Protein AF-A0A349YH75-F1 (afdb_monomer_lite)

Foldseek 3Di:
DDDPPDDDPVRVVVVVCVVVVDDDDDDDPCPVVVVVVVVVVVCVVCPPPPPVVVVVVVVVVVVVVVVVVVCCVVPPDPVPVPDDDDDDPVVVVVVVVVVVVVVVVVVVVVVVVVVVCCVVVVVPPPPPPPPPD

Secondary structure (DSSP, 8-state):
-----PPPHHHHHHHHHHHHHSPPPPPPHHHHHHHHHHHHHHHHHHHHHHHHHHHHHHHHHHHHHHHHHHHHHHHS-GGG-------SHHHHHHHHHHHHHHHHHHHHHHHHHHHHHHHHHTTSSSSSSSS--

Radius of gyration: 30.72 Å; chains: 1; bounding box: 64×52×75 Å

Structure (mmCIF, N/CA/C/O backbone):
data_AF-A0A349YH75-F1
#
_entry.id   AF-A0A349YH75-F1
#
loop_
_atom_site.group_PDB
_atom_site.id
_atom_site.type_symbol
_atom_site.label_atom_id
_atom_site.label_alt_id
_atom_site.label_comp_id
_atom_site.label_asym_id
_atom_site.label_entity_id
_atom_site.label_seq_id
_atom_site.pdbx_PDB_ins_code
_atom_site.Cartn_x
_atom_site.Cartn_y
_atom_site.Cartn_z
_atom_site.occupancy
_atom_site.B_iso_or_equiv
_atom_site.auth_seq_id
_atom_site.auth_comp_id
_atom_site.auth_asym_id
_atom_site.auth_atom_id
_atom_site.pdbx_PDB_model_num
ATOM 1 N N . MET A 1 1 ? -6.054 37.216 20.479 1.00 39.34 1 MET A N 1
ATOM 2 C CA . MET A 1 1 ? -5.243 36.085 20.968 1.00 39.34 1 MET A CA 1
ATOM 3 C C . MET A 1 1 ? -5.954 35.478 22.159 1.00 39.34 1 MET A C 1
ATOM 5 O O . MET A 1 1 ? -6.008 36.129 23.188 1.00 39.34 1 MET A O 1
ATOM 9 N N . ASN A 1 2 ? -6.562 34.305 22.006 1.00 42.88 2 ASN A N 1
ATOM 10 C CA . ASN A 1 2 ? -7.078 33.551 23.146 1.00 42.88 2 ASN A CA 1
ATOM 11 C C . ASN A 1 2 ? -6.220 32.303 23.257 1.00 42.88 2 ASN A C 1
ATOM 13 O O . ASN A 1 2 ? -6.243 31.453 22.369 1.00 42.88 2 ASN A O 1
ATOM 17 N N . GLU A 1 3 ? -5.405 32.278 24.303 1.00 54.38 3 GLU A N 1
ATOM 18 C CA . GLU A 1 3 ? -4.596 31.134 24.682 1.00 54.38 3 GLU A CA 1
ATOM 19 C C . GLU A 1 3 ? -5.531 29.944 24.905 1.00 54.38 3 GLU A C 1
ATOM 21 O O . GLU A 1 3 ? -6.514 30.040 25.638 1.00 54.38 3 GLU A O 1
ATOM 26 N N . LYS A 1 4 ? -5.257 28.814 24.247 1.00 62.47 4 LYS A N 1
ATOM 27 C CA . LYS A 1 4 ? -5.838 27.537 24.660 1.00 62.47 4 LYS A CA 1
ATOM 28 C C . LYS A 1 4 ? -5.210 27.175 25.996 1.00 62.47 4 LYS A C 1
ATOM 30 O O . LYS A 1 4 ? -4.169 26.523 26.034 1.00 62.47 4 LYS A O 1
ATOM 35 N N . GLU A 1 5 ? -5.822 27.672 27.059 1.00 75.75 5 GLU A N 1
ATOM 36 C CA . GLU A 1 5 ? -5.547 27.277 28.430 1.00 75.75 5 GLU A CA 1
ATOM 37 C C . GLU A 1 5 ? -5.756 25.760 28.506 1.00 75.75 5 GLU A C 1
ATOM 39 O O . GLU A 1 5 ? -6.860 25.245 28.313 1.00 75.75 5 GLU A O 1
ATOM 44 N N . TYR A 1 6 ? -4.650 25.026 28.616 1.00 79.38 6 TYR A N 1
ATOM 45 C CA . TYR A 1 6 ? -4.701 23.593 28.864 1.00 79.38 6 TYR A CA 1
ATOM 46 C C . TYR A 1 6 ? -5.360 23.379 30.226 1.00 79.38 6 TYR A C 1
ATOM 48 O O . TYR A 1 6 ? -5.109 24.156 31.146 1.00 79.38 6 TYR A O 1
ATOM 56 N N . LEU A 1 7 ? -6.179 22.327 30.341 1.00 87.56 7 LEU A N 1
ATOM 57 C CA . LEU A 1 7 ? -6.791 21.940 31.611 1.00 87.56 7 LEU A CA 1
ATOM 58 C C . LEU A 1 7 ? -5.705 21.838 32.680 1.00 87.56 7 LEU A C 1
ATOM 60 O O . LEU A 1 7 ? -4.668 21.205 32.453 1.00 87.56 7 LEU A O 1
ATOM 64 N N . ASN A 1 8 ? -5.957 22.441 33.834 1.00 88.75 8 ASN A N 1
ATOM 65 C CA . ASN A 1 8 ? -5.122 22.212 35.002 1.00 88.75 8 ASN A CA 1
ATOM 66 C C . ASN A 1 8 ? -5.209 20.728 35.411 1.00 88.75 8 ASN A C 1
ATOM 68 O O . ASN A 1 8 ? -6.189 20.047 35.102 1.00 88.75 8 ASN A O 1
ATOM 72 N N . ASP A 1 9 ? -4.212 20.230 36.142 1.00 90.75 9 ASP A N 1
ATOM 73 C CA . ASP A 1 9 ? -4.132 18.834 36.584 1.00 90.75 9 ASP A CA 1
ATOM 74 C C . ASP A 1 9 ? -5.418 18.379 37.297 1.00 90.75 9 ASP A C 1
ATOM 76 O O . ASP A 1 9 ? -5.885 17.263 37.080 1.00 90.75 9 ASP A O 1
ATOM 80 N N . GLU A 1 10 ? -6.039 19.257 38.089 1.00 89.62 10 GLU A N 1
ATOM 81 C CA . GLU A 1 10 ? -7.301 18.959 38.777 1.00 89.62 10 GLU A CA 1
ATOM 82 C C . GLU A 1 10 ? -8.471 18.779 37.797 1.00 89.62 10 GLU A C 1
ATOM 84 O O . GLU A 1 10 ? -9.227 17.813 37.891 1.00 89.62 10 GLU A O 1
ATOM 89 N N . GLU A 1 11 ? -8.591 19.667 36.809 1.00 90.75 11 GLU A N 1
ATOM 90 C CA . GLU A 1 11 ? -9.660 19.622 35.806 1.00 90.75 11 GLU A CA 1
ATOM 91 C C . GLU A 1 11 ? -9.484 18.432 34.855 1.00 90.75 11 GLU A C 1
ATOM 93 O O . GLU A 1 11 ? -10.456 17.790 34.453 1.00 90.75 11 GLU A O 1
ATOM 98 N N . LEU A 1 12 ? -8.235 18.090 34.529 1.00 92.62 12 LEU A N 1
ATOM 99 C CA . LEU A 1 12 ? -7.906 16.903 33.750 1.00 92.62 12 LEU A CA 1
ATOM 100 C C . LEU A 1 12 ? -8.284 15.626 34.508 1.00 92.62 12 LEU A C 1
ATOM 102 O O . LEU A 1 12 ? -8.891 14.722 33.933 1.00 92.62 12 LEU A O 1
ATOM 106 N N . MET A 1 13 ? -7.957 15.555 35.799 1.00 92.12 13 MET A N 1
ATOM 107 C CA . MET A 1 13 ? -8.305 14.414 36.645 1.00 92.12 13 MET A CA 1
ATOM 108 C C . MET A 1 13 ? -9.814 14.295 36.853 1.00 92.12 13 MET A C 1
ATOM 110 O O . MET A 1 13 ? -10.323 13.180 36.954 1.00 92.12 13 MET A O 1
ATOM 114 N N . GLN A 1 14 ? -10.535 15.415 36.894 1.00 92.94 14 GLN A N 1
ATOM 115 C CA . GLN A 1 14 ? -11.992 15.418 36.936 1.00 92.94 14 GLN A CA 1
ATOM 116 C C . GLN A 1 14 ? -12.585 14.871 35.631 1.00 92.94 14 GLN A C 1
ATOM 118 O O . GLN A 1 14 ? -13.406 13.963 35.678 1.00 92.94 14 GLN A O 1
ATOM 123 N N . LEU A 1 15 ? -12.088 15.317 34.473 1.00 91.19 15 LEU A N 1
ATOM 124 C CA . LEU A 1 15 ? -12.536 14.824 33.168 1.00 91.19 15 LEU A CA 1
ATOM 125 C C . LEU A 1 15 ? -12.267 13.325 32.975 1.00 91.19 15 LEU A C 1
ATOM 127 O O . LEU A 1 15 ? -13.120 12.614 32.449 1.00 91.19 15 LEU A O 1
ATOM 131 N N . ILE A 1 16 ? -11.092 12.835 33.381 1.00 90.44 16 ILE A N 1
ATOM 132 C CA . ILE A 1 16 ? -10.769 11.401 33.315 1.00 90.44 16 ILE A CA 1
ATOM 133 C C . ILE A 1 16 ? -11.761 10.613 34.168 1.00 90.44 16 ILE A C 1
ATOM 135 O O . ILE A 1 16 ? -12.331 9.637 33.691 1.00 90.44 16 ILE A O 1
ATOM 139 N N . ARG A 1 17 ? -12.009 11.070 35.399 1.00 90.69 17 ARG A N 1
ATOM 140 C CA . ARG A 1 17 ? -12.927 10.413 36.333 1.00 90.69 17 ARG A CA 1
ATOM 141 C C . ARG A 1 17 ? -14.353 10.396 35.802 1.00 90.69 17 ARG A C 1
ATOM 143 O O . ARG A 1 17 ? -14.981 9.349 35.839 1.00 90.69 17 ARG A O 1
ATOM 150 N N . ASP A 1 18 ? -14.815 11.504 35.227 1.00 90.81 18 ASP A N 1
ATOM 151 C CA . ASP A 1 18 ? -16.120 11.579 34.577 1.00 90.81 18 ASP A CA 1
ATOM 152 C C . ASP A 1 18 ? -16.189 10.583 33.409 1.00 90.81 18 ASP A C 1
ATOM 154 O O . ASP A 1 18 ? -17.117 9.788 33.324 1.00 90.81 18 ASP A O 1
ATOM 158 N N . VAL A 1 19 ? -15.197 10.552 32.517 1.00 86.06 19 VAL A N 1
ATOM 159 C CA . VAL A 1 19 ? -15.198 9.631 31.365 1.00 86.06 19 VAL A CA 1
ATOM 160 C C . VAL A 1 19 ? -15.102 8.157 31.786 1.00 86.06 19 VAL A C 1
ATOM 162 O O . VAL A 1 19 ? -15.640 7.297 31.092 1.00 86.06 19 VAL A O 1
ATOM 165 N N . GLU A 1 20 ? -14.436 7.856 32.901 1.00 87.44 20 GLU A N 1
ATOM 166 C CA . GLU A 1 20 ? -14.313 6.501 33.453 1.00 87.44 20 GLU A CA 1
ATOM 167 C C . GLU A 1 20 ? -15.550 6.057 34.248 1.00 87.44 20 GLU A C 1
ATOM 169 O O . GLU A 1 20 ? -15.898 4.876 34.228 1.00 87.44 20 GLU A O 1
ATOM 174 N N . GLU A 1 21 ? -16.208 6.983 34.950 1.00 86.69 21 GLU A N 1
ATOM 175 C CA . GLU A 1 21 ? -17.413 6.728 35.747 1.00 86.69 21 GLU A CA 1
ATOM 176 C C . GLU A 1 21 ? -18.654 6.559 34.865 1.00 86.69 21 GLU A C 1
ATOM 178 O O . GLU A 1 21 ? -19.533 5.745 35.163 1.00 86.69 21 GLU A O 1
ATOM 183 N N . HIS A 1 22 ? -18.722 7.284 33.747 1.00 80.06 22 HIS A N 1
ATOM 184 C CA . HIS A 1 22 ? -19.796 7.111 32.781 1.00 80.06 22 HIS A CA 1
ATOM 185 C C . HIS A 1 22 ? -19.571 5.844 31.944 1.00 80.06 22 HIS A C 1
ATOM 187 O O . HIS A 1 22 ? -18.487 5.586 31.422 1.00 80.06 22 HIS A O 1
ATOM 193 N N . GLU A 1 23 ? -20.627 5.042 31.782 1.00 73.62 23 GLU A N 1
ATOM 194 C CA . GLU A 1 23 ? -20.568 3.810 30.997 1.00 73.62 23 GLU A CA 1
ATOM 195 C C . GLU A 1 23 ? -20.141 4.121 29.554 1.00 73.62 23 GLU A C 1
ATOM 197 O O . GLU A 1 23 ? -20.829 4.830 28.813 1.00 73.62 23 GLU A O 1
ATOM 202 N N . MET A 1 24 ? -18.989 3.585 29.138 1.00 77.94 24 MET A N 1
ATOM 203 C CA . MET A 1 24 ? -18.555 3.687 27.750 1.00 77.94 24 MET A CA 1
ATOM 204 C C . MET A 1 24 ? -19.630 3.088 26.842 1.00 77.94 24 MET A C 1
ATOM 206 O O . MET A 1 24 ? -19.971 1.909 26.963 1.00 77.94 24 MET A O 1
ATOM 210 N N . ILE A 1 25 ? -20.127 3.881 25.891 1.00 80.94 25 ILE A N 1
ATOM 211 C CA . ILE A 1 25 ? -21.086 3.404 24.895 1.00 80.94 25 ILE A CA 1
ATOM 212 C C . ILE A 1 25 ? -20.541 2.156 24.197 1.00 80.94 25 ILE A C 1
ATOM 214 O O . ILE A 1 25 ? -19.480 2.164 23.566 1.00 80.94 25 ILE A O 1
ATOM 218 N N . GLN A 1 26 ? -21.273 1.052 24.325 1.00 82.50 26 GLN A N 1
ATOM 219 C CA . GLN A 1 26 ? -20.860 -0.199 23.719 1.00 82.50 26 GLN A CA 1
ATOM 220 C C . GLN A 1 26 ? -20.872 -0.046 22.194 1.00 82.50 26 GLN A C 1
ATOM 222 O O . GLN A 1 26 ? -21.827 0.467 21.605 1.00 82.50 26 GLN A O 1
ATOM 227 N N . ALA A 1 27 ? -19.793 -0.487 21.546 1.00 84.06 27 ALA A N 1
ATOM 228 C CA . ALA A 1 27 ? -19.701 -0.420 20.096 1.00 84.06 27 ALA A CA 1
ATOM 229 C C . ALA A 1 27 ? -20.885 -1.175 19.452 1.00 84.06 27 ALA A C 1
ATOM 231 O O . ALA A 1 27 ? -21.196 -2.293 19.876 1.00 84.06 27 ALA A O 1
ATOM 232 N N . PRO A 1 28 ? -21.529 -0.619 18.408 1.00 88.81 28 PRO A N 1
ATOM 233 C CA . PRO A 1 28 ? -22.637 -1.287 17.738 1.00 88.81 28 PRO A CA 1
ATOM 234 C C . PRO A 1 28 ? -22.254 -2.683 17.227 1.00 88.81 28 PRO A C 1
ATOM 236 O O . PRO A 1 28 ? -21.185 -2.875 16.642 1.00 88.81 28 PRO A O 1
ATOM 239 N N . PHE A 1 29 ? -23.161 -3.653 17.379 1.00 87.19 29 PHE A N 1
ATOM 240 C CA . PHE A 1 29 ? -22.918 -5.075 17.082 1.00 87.19 29 PHE A CA 1
ATOM 241 C C . PHE A 1 29 ? -22.341 -5.346 15.676 1.00 87.19 29 PHE A C 1
ATOM 243 O O . PHE A 1 29 ? -21.500 -6.229 15.493 1.00 87.19 29 PHE A O 1
ATOM 250 N N . TYR A 1 30 ? -22.753 -4.569 14.672 1.00 90.00 30 TYR A N 1
ATOM 251 C CA . TYR A 1 30 ? -22.339 -4.754 13.277 1.00 90.00 30 TYR A CA 1
ATOM 252 C C . TYR A 1 30 ? -20.902 -4.285 12.985 1.00 90.00 30 TYR A C 1
ATOM 254 O O . TYR A 1 30 ? -20.300 -4.719 11.999 1.00 90.00 30 TYR A O 1
ATOM 262 N N . MET A 1 31 ? -20.318 -3.439 13.837 1.00 91.38 31 MET A N 1
ATOM 263 C CA . MET A 1 31 ? -19.069 -2.729 13.547 1.00 91.38 31 MET A CA 1
ATOM 264 C C . MET A 1 31 ? -17.879 -3.685 13.395 1.00 91.38 31 MET A C 1
ATOM 266 O O . MET A 1 31 ? -17.103 -3.586 12.443 1.00 91.38 31 MET A O 1
ATOM 270 N N . LYS A 1 32 ? -17.778 -4.684 14.282 1.00 90.50 32 LYS A N 1
ATOM 271 C CA . LYS A 1 32 ? -16.754 -5.737 14.202 1.00 90.50 32 LYS A CA 1
ATOM 272 C C . LYS A 1 32 ? -16.831 -6.485 12.872 1.00 90.50 32 LYS A C 1
ATOM 274 O O . LYS A 1 32 ? -15.807 -6.749 12.243 1.00 90.50 32 LYS A O 1
ATOM 279 N N . HIS A 1 33 ? -18.043 -6.834 12.447 1.00 91.25 33 HIS A N 1
ATOM 280 C CA . HIS A 1 33 ? -18.256 -7.591 11.221 1.00 91.25 33 HIS A CA 1
ATOM 281 C C . HIS A 1 33 ? -17.881 -6.772 9.981 1.00 91.25 33 HIS A C 1
ATOM 283 O O . HIS A 1 33 ? -17.170 -7.272 9.109 1.00 91.25 33 HIS A O 1
ATOM 289 N N . GLU A 1 34 ? -18.287 -5.501 9.927 1.00 92.38 34 GLU A N 1
ATOM 290 C CA . GLU A 1 34 ? -17.948 -4.610 8.818 1.00 92.38 34 GLU A CA 1
ATOM 291 C C . GLU A 1 34 ? -16.444 -4.384 8.673 1.00 92.38 34 GLU A C 1
ATOM 293 O O . GLU A 1 34 ? -15.918 -4.483 7.563 1.00 92.38 34 GL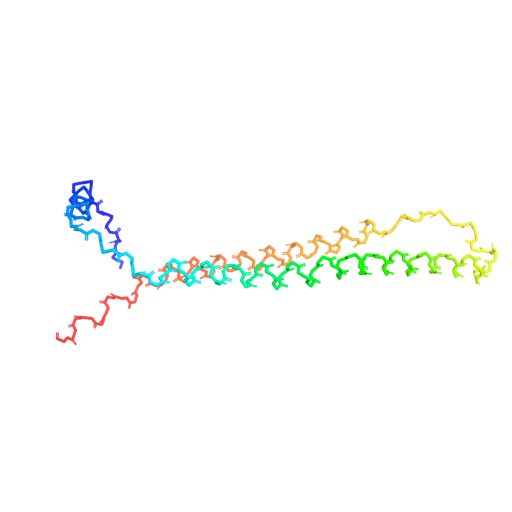U A O 1
ATOM 298 N N . ILE A 1 35 ? -15.740 -4.114 9.775 1.00 92.19 35 ILE A N 1
ATOM 299 C CA . ILE A 1 35 ? -14.289 -3.888 9.752 1.00 92.19 35 ILE A CA 1
ATOM 300 C C . ILE A 1 35 ? -13.581 -5.130 9.203 1.00 92.19 35 ILE A C 1
ATOM 302 O O . ILE A 1 35 ? -12.780 -5.028 8.272 1.00 92.19 35 ILE A O 1
ATOM 306 N N . LEU A 1 36 ? -13.928 -6.319 9.705 1.00 93.06 36 LEU A N 1
ATOM 307 C CA . LEU A 1 36 ? -13.336 -7.573 9.239 1.00 93.06 36 LEU A CA 1
ATOM 308 C C . LEU A 1 36 ? -13.620 -7.837 7.754 1.00 93.06 36 LEU A C 1
ATOM 310 O O . LEU A 1 36 ? -12.731 -8.294 7.030 1.00 93.06 36 LEU A O 1
ATOM 314 N N . GLN A 1 37 ? -14.827 -7.527 7.272 1.00 91.69 37 GLN A N 1
ATOM 315 C CA . GLN A 1 37 ? -15.152 -7.653 5.852 1.00 91.69 37 GLN A CA 1
ATOM 316 C C . GLN A 1 37 ? -14.349 -6.682 4.978 1.00 91.69 37 GLN A C 1
ATOM 318 O O . GLN A 1 37 ? -13.841 -7.091 3.930 1.00 91.69 37 GLN A O 1
ATOM 323 N N . ARG A 1 38 ? -14.226 -5.413 5.388 1.00 89.00 38 ARG A N 1
ATOM 324 C CA . ARG A 1 38 ? -13.471 -4.389 4.647 1.00 89.00 38 ARG A CA 1
ATOM 325 C C . ARG A 1 38 ? -11.993 -4.769 4.550 1.00 89.00 38 ARG A C 1
ATOM 327 O O . ARG A 1 38 ? -11.458 -4.827 3.444 1.00 89.00 38 ARG A O 1
ATOM 334 N N . VAL A 1 39 ? -11.383 -5.152 5.674 1.00 87.56 39 VAL A N 1
ATOM 335 C CA . VAL A 1 39 ? -9.980 -5.594 5.735 1.00 87.56 39 VAL A CA 1
ATOM 336 C C . VAL A 1 39 ? -9.752 -6.832 4.865 1.00 87.56 39 VAL A C 1
ATOM 338 O O . VAL A 1 39 ? -8.772 -6.902 4.123 1.00 87.56 39 VAL A O 1
ATOM 341 N N . ARG A 1 40 ? -10.662 -7.814 4.894 1.00 84.38 40 ARG A N 1
ATOM 342 C CA . ARG A 1 40 ? -10.548 -9.010 4.045 1.00 84.38 40 ARG A CA 1
ATOM 343 C C . ARG A 1 40 ? -10.611 -8.660 2.555 1.00 84.38 40 ARG A C 1
ATOM 345 O O . ARG A 1 40 ? -9.785 -9.156 1.792 1.00 84.38 40 ARG A O 1
ATOM 352 N N . LYS A 1 41 ? -11.553 -7.807 2.137 1.00 79.38 41 LYS A N 1
ATOM 353 C CA . LYS A 1 41 ? -11.685 -7.375 0.733 1.00 79.38 41 LYS A CA 1
ATOM 354 C C . LYS A 1 41 ? -10.436 -6.632 0.249 1.00 79.38 41 LYS A C 1
ATOM 356 O O . LYS A 1 41 ? -9.931 -6.933 -0.829 1.00 79.38 41 LYS A O 1
ATOM 361 N N . GLU A 1 42 ? -9.905 -5.719 1.055 1.00 76.19 42 GLU A N 1
ATOM 362 C CA . GLU A 1 42 ? -8.715 -4.932 0.713 1.00 76.19 42 GLU A CA 1
ATOM 363 C C . GLU A 1 42 ? -7.459 -5.803 0.542 1.00 76.19 42 GLU A C 1
ATOM 365 O O . GLU A 1 42 ? -6.714 -5.644 -0.429 1.00 76.19 42 GLU A O 1
ATOM 370 N N . ASN A 1 43 ? -7.255 -6.783 1.429 1.00 70.88 43 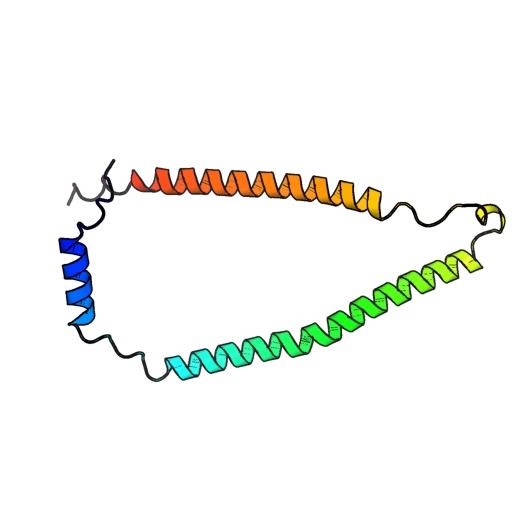ASN A N 1
ATOM 371 C CA . ASN A 1 43 ? -6.111 -7.695 1.355 1.00 70.88 43 ASN A CA 1
ATOM 372 C C . ASN A 1 43 ? -6.170 -8.636 0.143 1.00 70.88 43 ASN A C 1
ATOM 374 O O . ASN A 1 43 ? -5.147 -8.873 -0.502 1.00 70.88 43 ASN A O 1
ATOM 378 N N . VAL A 1 44 ? -7.355 -9.145 -0.210 1.00 68.44 44 VAL A N 1
ATOM 379 C CA . VAL A 1 44 ? -7.524 -10.033 -1.374 1.00 68.44 44 VAL A CA 1
ATOM 380 C C . VAL A 1 44 ? -7.231 -9.289 -2.680 1.00 68.44 44 VAL A C 1
ATOM 382 O O . VAL A 1 44 ? -6.498 -9.801 -3.528 1.00 68.44 44 VAL A O 1
ATOM 385 N N . VAL A 1 45 ? -7.738 -8.060 -2.822 1.00 63.09 45 VAL A N 1
ATOM 386 C CA . VAL A 1 45 ? -7.535 -7.242 -4.029 1.00 63.09 45 VAL A CA 1
ATOM 387 C C . VAL A 1 45 ? -6.065 -6.841 -4.192 1.00 63.09 45 VAL A C 1
ATOM 389 O O . VAL A 1 45 ? -5.520 -6.932 -5.293 1.00 63.09 45 VAL A O 1
ATOM 392 N N . ARG A 1 46 ? -5.382 -6.456 -3.105 1.00 61.38 46 ARG A N 1
ATOM 393 C CA . ARG A 1 46 ? -3.958 -6.083 -3.163 1.00 61.38 46 ARG A CA 1
ATOM 394 C C . ARG A 1 46 ? -3.026 -7.274 -3.389 1.00 61.38 46 ARG A C 1
ATOM 396 O O . ARG A 1 46 ? -2.032 -7.131 -4.100 1.00 61.38 46 ARG A O 1
ATOM 403 N N . SER A 1 47 ? -3.331 -8.440 -2.823 1.00 58.69 47 SER A N 1
ATOM 404 C CA . SER A 1 47 ? -2.477 -9.632 -2.916 1.00 58.69 47 SER A CA 1
ATOM 405 C C . SER A 1 47 ? -2.508 -10.275 -4.309 1.00 58.69 47 SER A C 1
ATOM 407 O O . SER A 1 47 ? -1.459 -10.533 -4.903 1.00 58.69 47 SER A O 1
ATOM 409 N N . ALA A 1 48 ? -3.701 -10.470 -4.881 1.00 59.12 48 ALA A N 1
ATOM 410 C CA . ALA A 1 48 ? -3.856 -11.260 -6.103 1.00 59.12 48 ALA A CA 1
ATOM 411 C C . ALA A 1 48 ? -3.244 -10.597 -7.348 1.00 59.12 48 ALA A C 1
ATOM 413 O O . ALA A 1 48 ? -2.685 -11.281 -8.209 1.00 59.12 48 ALA A O 1
ATOM 414 N N . HIS A 1 49 ? -3.337 -9.269 -7.444 1.00 56.66 49 HIS A N 1
ATOM 415 C CA . HIS A 1 49 ? -2.893 -8.526 -8.623 1.00 56.66 49 HIS A CA 1
ATOM 416 C C . HIS A 1 49 ? -1.431 -8.069 -8.526 1.00 56.66 49 HIS A C 1
ATOM 418 O O . HIS A 1 49 ? -0.732 -8.014 -9.536 1.00 56.66 49 HIS A O 1
ATOM 424 N N . SER A 1 50 ? -0.941 -7.752 -7.323 1.00 60.06 50 SER A N 1
ATOM 425 C CA . SER A 1 50 ? 0.379 -7.130 -7.177 1.00 60.06 50 SER A CA 1
ATOM 426 C C . SER A 1 50 ? 1.529 -8.130 -7.290 1.00 60.06 50 SER A C 1
ATOM 428 O O . SER A 1 50 ? 2.526 -7.812 -7.932 1.00 60.06 50 SER A O 1
ATOM 430 N N . ALA A 1 51 ? 1.403 -9.343 -6.743 1.00 61.75 51 ALA A N 1
ATOM 431 C CA . ALA A 1 51 ? 2.512 -10.297 -6.722 1.00 61.75 51 ALA A CA 1
ATOM 432 C C . ALA A 1 51 ? 2.892 -10.768 -8.136 1.00 61.75 51 ALA A C 1
ATOM 434 O O . ALA A 1 51 ? 4.050 -10.688 -8.537 1.00 61.75 51 ALA A O 1
ATOM 435 N N . LYS A 1 52 ? 1.909 -11.187 -8.943 1.00 63.44 52 LYS A N 1
ATOM 436 C CA . LYS A 1 52 ? 2.152 -11.697 -10.305 1.00 63.44 52 LYS A CA 1
ATOM 437 C C . LYS A 1 52 ? 2.675 -10.615 -11.256 1.00 63.44 52 LYS A C 1
ATOM 439 O O . LYS A 1 52 ? 3.551 -10.887 -12.073 1.00 63.44 52 LYS A O 1
ATOM 444 N N . ILE A 1 53 ? 2.181 -9.382 -11.127 1.00 71.56 53 ILE A N 1
ATOM 445 C CA . ILE A 1 53 ? 2.614 -8.252 -11.963 1.00 71.56 53 ILE A CA 1
ATOM 446 C C . ILE A 1 53 ? 4.026 -7.790 -11.591 1.00 71.56 53 ILE A C 1
ATOM 448 O O . ILE A 1 53 ? 4.804 -7.428 -12.474 1.00 71.56 53 ILE A O 1
ATOM 452 N N . GLN A 1 54 ? 4.399 -7.835 -10.311 1.00 69.75 54 GLN A N 1
ATOM 453 C CA . GLN A 1 54 ? 5.761 -7.495 -9.890 1.00 69.75 54 GLN A CA 1
ATOM 454 C C . GLN A 1 54 ? 6.797 -8.431 -10.522 1.00 69.75 54 GLN A C 1
ATOM 456 O O . GLN A 1 54 ? 7.785 -7.954 -11.080 1.00 69.75 54 GLN A O 1
ATOM 461 N N . PHE A 1 55 ? 6.538 -9.742 -10.540 1.00 76.19 55 PHE A N 1
ATOM 462 C CA . PHE A 1 55 ? 7.427 -10.691 -11.216 1.00 76.19 55 PHE A CA 1
ATOM 463 C C . PHE A 1 55 ? 7.467 -10.465 -12.727 1.00 76.19 55 PHE A C 1
ATOM 465 O O . PHE A 1 55 ? 8.548 -10.409 -13.306 1.00 76.19 55 PHE A O 1
ATOM 472 N N . LEU A 1 56 ? 6.313 -10.257 -13.365 1.00 79.50 56 LEU A N 1
ATOM 473 C CA . LEU A 1 56 ? 6.248 -10.073 -14.815 1.00 79.50 56 LEU A CA 1
ATOM 474 C C . LEU A 1 56 ? 6.974 -8.800 -15.274 1.00 79.50 56 LEU A C 1
ATOM 476 O O . LEU A 1 56 ? 7.714 -8.823 -16.255 1.00 79.50 56 LEU A O 1
ATOM 480 N N . THR A 1 57 ? 6.819 -7.697 -14.539 1.00 83.00 57 THR A N 1
ATOM 481 C CA . THR A 1 57 ? 7.511 -6.436 -14.849 1.00 83.00 57 THR A CA 1
ATOM 482 C C . THR A 1 57 ? 9.017 -6.534 -14.613 1.00 83.00 57 THR A C 1
ATOM 484 O O . THR A 1 57 ? 9.791 -5.973 -15.390 1.00 83.00 57 THR A O 1
ATOM 487 N N . PHE A 1 58 ? 9.454 -7.269 -13.587 1.00 83.75 58 PHE A N 1
ATOM 488 C CA . PHE A 1 58 ? 10.870 -7.535 -13.350 1.00 83.75 58 PHE A CA 1
ATOM 489 C C . PHE A 1 58 ? 11.478 -8.407 -14.457 1.00 83.75 58 PHE A C 1
ATOM 491 O O . PHE A 1 58 ? 12.472 -8.015 -15.069 1.00 83.75 58 PHE A O 1
ATOM 498 N N . SER A 1 59 ? 10.852 -9.541 -14.781 1.00 85.56 59 SER A N 1
ATOM 499 C CA . SER A 1 59 ? 11.315 -10.444 -15.839 1.00 85.56 59 SER A CA 1
ATOM 500 C C . SER A 1 59 ? 11.348 -9.761 -17.205 1.00 85.56 59 SER A C 1
ATOM 502 O O . SER A 1 59 ? 12.311 -9.937 -17.945 1.00 85.56 59 SER A O 1
ATOM 504 N N . PHE A 1 60 ? 10.357 -8.922 -17.520 1.00 92.31 60 PHE A N 1
ATOM 505 C CA . PHE A 1 60 ? 10.342 -8.150 -18.762 1.00 92.31 60 PHE A CA 1
ATOM 506 C C . PHE A 1 60 ? 11.510 -7.158 -18.848 1.00 92.31 60 PHE A C 1
ATOM 508 O O . PHE A 1 60 ? 12.146 -7.050 -19.893 1.00 92.31 60 PHE A O 1
ATOM 515 N N . LYS A 1 61 ? 11.851 -6.470 -17.747 1.00 91.56 61 LYS A N 1
ATOM 516 C CA . LYS A 1 61 ? 13.017 -5.570 -17.702 1.00 91.56 61 LYS A CA 1
ATOM 517 C C . LYS A 1 61 ? 14.325 -6.312 -17.954 1.00 91.56 61 LYS A C 1
ATOM 519 O O . LYS A 1 61 ? 15.164 -5.814 -18.703 1.00 91.56 61 LYS A O 1
ATOM 524 N N . VAL A 1 62 ? 14.495 -7.482 -17.338 1.00 93.12 62 VAL A N 1
ATOM 525 C CA . VAL A 1 62 ? 15.689 -8.315 -17.538 1.00 93.12 62 VAL A CA 1
ATOM 526 C C . VAL A 1 62 ? 15.748 -8.809 -18.981 1.00 93.12 62 VAL A C 1
ATOM 528 O O . VAL A 1 62 ? 16.771 -8.619 -19.626 1.00 93.12 62 VAL A O 1
ATOM 531 N N . ALA A 1 63 ? 14.646 -9.346 -19.512 1.00 94.56 63 ALA A N 1
ATOM 532 C CA . ALA A 1 63 ? 14.560 -9.821 -20.892 1.00 94.56 63 ALA A CA 1
ATOM 533 C C . ALA A 1 63 ? 14.849 -8.714 -21.919 1.00 94.56 63 ALA A C 1
ATOM 535 O O . ALA A 1 63 ? 15.548 -8.946 -22.900 1.00 94.56 63 ALA A O 1
ATOM 536 N N . LEU A 1 64 ? 14.356 -7.495 -21.684 1.00 94.38 64 LEU A N 1
ATOM 537 C CA . LEU A 1 64 ? 14.624 -6.353 -22.555 1.00 94.38 64 LEU A CA 1
ATOM 538 C C . LEU A 1 64 ? 16.105 -5.952 -22.520 1.00 94.38 64 LEU A C 1
ATOM 540 O O . LEU A 1 64 ? 16.702 -5.707 -23.565 1.00 94.38 64 LEU A O 1
ATOM 544 N N . ALA A 1 65 ? 16.708 -5.897 -21.329 1.00 93.69 65 ALA A N 1
ATOM 545 C CA . ALA A 1 65 ? 18.118 -5.553 -21.176 1.00 93.69 65 ALA A CA 1
ATOM 546 C C . ALA A 1 65 ? 19.039 -6.607 -21.809 1.00 93.69 65 ALA A C 1
ATOM 548 O O . ALA A 1 65 ? 20.000 -6.248 -22.490 1.00 93.69 65 ALA A O 1
ATOM 549 N N . THR A 1 66 ? 18.739 -7.896 -21.624 1.00 95.44 66 THR A N 1
ATOM 550 C CA . THR A 1 66 ? 19.512 -8.987 -22.228 1.00 95.44 66 THR A CA 1
ATOM 551 C C . THR A 1 66 ? 19.346 -9.015 -23.742 1.00 95.44 66 THR A C 1
ATOM 553 O O . THR A 1 66 ? 20.347 -9.098 -24.447 1.00 95.44 66 THR A O 1
ATOM 556 N N . ALA A 1 67 ? 18.125 -8.861 -24.260 1.00 95.06 67 ALA A N 1
ATOM 557 C CA . ALA A 1 67 ? 17.882 -8.764 -25.697 1.00 95.06 67 ALA A CA 1
ATOM 558 C C . ALA A 1 67 ? 18.627 -7.575 -26.321 1.00 95.06 67 ALA A C 1
ATOM 560 O O . ALA A 1 67 ? 19.252 -7.730 -27.366 1.00 95.06 67 ALA A O 1
ATOM 561 N N . ALA A 1 68 ? 18.629 -6.412 -25.660 1.00 93.25 68 ALA A N 1
ATOM 562 C CA . ALA A 1 68 ? 19.389 -5.248 -26.107 1.00 93.25 68 ALA A CA 1
ATOM 563 C C . ALA A 1 68 ? 20.903 -5.514 -26.113 1.00 93.25 68 ALA A C 1
ATOM 565 O O . ALA A 1 68 ? 21.571 -5.185 -27.087 1.00 93.25 68 ALA A O 1
ATOM 566 N N . ALA A 1 69 ? 21.447 -6.149 -25.070 1.00 91.00 69 ALA A N 1
ATOM 567 C CA . ALA A 1 69 ? 22.866 -6.506 -25.016 1.00 91.00 69 ALA A CA 1
ATOM 568 C C . ALA A 1 69 ? 23.258 -7.483 -26.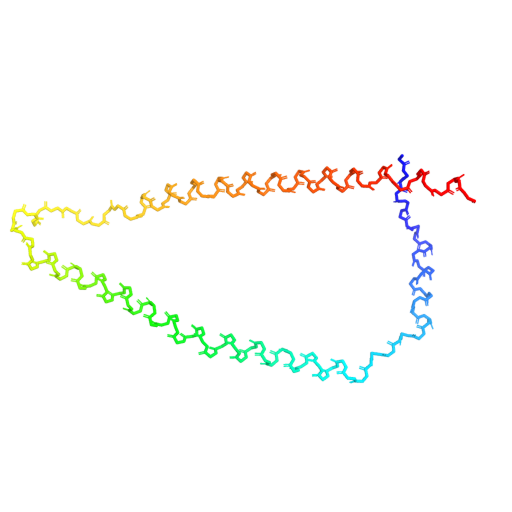137 1.00 91.00 69 ALA A C 1
ATOM 570 O O . ALA A 1 69 ? 24.280 -7.294 -26.794 1.00 91.00 69 ALA A O 1
ATOM 571 N N . VAL A 1 70 ? 22.419 -8.490 -26.396 1.00 91.38 70 VAL A N 1
ATOM 572 C CA . VAL A 1 70 ? 22.613 -9.442 -27.498 1.00 91.38 70 VAL A CA 1
ATOM 573 C C . VAL A 1 70 ? 22.517 -8.734 -28.850 1.00 91.38 70 VAL A C 1
ATOM 575 O O . VAL A 1 70 ? 23.368 -8.949 -29.707 1.00 91.38 70 VAL A O 1
ATOM 578 N N . ALA A 1 71 ? 21.542 -7.844 -29.039 1.00 88.31 71 ALA A N 1
ATOM 579 C CA . ALA A 1 71 ? 21.403 -7.063 -30.265 1.00 88.31 71 ALA A CA 1
ATOM 580 C C . ALA A 1 71 ? 22.620 -6.161 -30.507 1.00 88.31 71 ALA A C 1
ATOM 582 O O . ALA A 1 71 ? 23.124 -6.109 -31.623 1.00 88.31 71 ALA A O 1
ATOM 583 N N . VAL A 1 72 ? 23.144 -5.506 -29.467 1.00 87.50 72 VAL A N 1
ATOM 584 C CA . VAL A 1 72 ? 24.385 -4.724 -29.562 1.00 87.50 72 VAL A CA 1
ATOM 585 C C . VAL A 1 72 ? 25.558 -5.624 -29.941 1.00 87.50 72 VAL A C 1
ATOM 587 O O . VAL 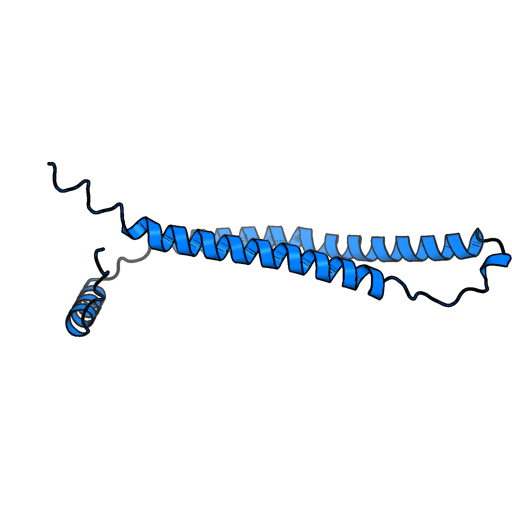A 1 72 ? 26.325 -5.264 -30.822 1.00 87.50 72 VAL A O 1
ATOM 590 N N . LEU A 1 73 ? 25.684 -6.815 -29.352 1.00 83.25 73 LEU A N 1
ATOM 591 C CA . LEU A 1 73 ? 26.768 -7.745 -29.686 1.00 83.25 73 LEU A CA 1
ATOM 592 C C . LEU A 1 73 ? 26.703 -8.226 -31.145 1.00 83.25 73 LEU A C 1
ATOM 594 O O . LEU A 1 73 ? 27.746 -8.402 -31.772 1.00 83.25 73 LEU A O 1
ATOM 598 N N . LEU A 1 74 ? 25.493 -8.432 -31.674 1.00 84.81 74 LEU A N 1
ATOM 599 C CA . LEU A 1 74 ? 25.269 -8.936 -33.030 1.00 84.81 74 LEU A CA 1
ATOM 600 C C . LEU A 1 74 ? 25.322 -7.848 -34.111 1.00 84.81 74 LEU A C 1
ATOM 602 O O . LEU A 1 74 ? 25.810 -8.116 -35.205 1.00 84.81 74 LEU A O 1
ATOM 606 N N . LEU A 1 75 ? 24.810 -6.645 -33.833 1.00 82.56 75 LEU A N 1
ATOM 607 C CA . LEU A 1 75 ? 24.708 -5.560 -34.816 1.00 82.56 75 LEU A CA 1
ATOM 608 C C . LEU A 1 75 ? 25.832 -4.519 -34.709 1.00 82.56 75 LEU A C 1
ATOM 610 O O . LEU A 1 75 ? 26.007 -3.742 -35.648 1.00 82.56 75 LEU A O 1
ATOM 614 N N . ALA A 1 76 ? 26.589 -4.458 -33.607 1.00 76.94 76 ALA A N 1
ATOM 615 C CA . ALA A 1 76 ? 27.669 -3.483 -33.495 1.00 76.94 76 ALA A CA 1
ATOM 616 C C . ALA A 1 76 ? 28.857 -3.879 -34.391 1.00 76.94 76 ALA A C 1
ATOM 618 O O . ALA A 1 76 ? 29.384 -4.990 -34.271 1.00 76.94 76 ALA A O 1
ATOM 619 N N . PRO A 1 77 ? 29.336 -2.973 -35.263 1.00 66.88 77 PRO A N 1
ATOM 620 C CA . PRO A 1 77 ? 30.542 -3.223 -36.035 1.00 66.88 77 PRO A CA 1
ATOM 621 C C . PRO A 1 77 ? 31.747 -3.331 -35.087 1.00 66.88 77 PRO A C 1
ATOM 623 O O . PRO A 1 77 ? 31.847 -2.596 -34.103 1.00 66.88 77 PRO A O 1
ATOM 626 N N . ALA A 1 78 ? 32.676 -4.245 -35.391 1.00 62.75 78 ALA A N 1
ATOM 627 C CA . ALA A 1 78 ? 33.789 -4.653 -34.519 1.00 62.75 78 ALA A CA 1
ATOM 628 C C . ALA A 1 78 ? 34.682 -3.504 -33.994 1.00 62.75 78 ALA A C 1
ATOM 630 O O . ALA A 1 78 ? 35.373 -3.677 -32.995 1.00 62.75 78 ALA A O 1
ATOM 631 N N . GLN A 1 79 ? 34.614 -2.329 -34.622 1.00 58.88 79 GLN A N 1
ATOM 632 C CA . GLN A 1 79 ? 35.285 -1.082 -34.245 1.00 58.88 79 GLN A CA 1
ATOM 633 C C . GLN A 1 79 ? 34.830 -0.458 -32.907 1.00 58.88 79 GLN A C 1
ATOM 635 O O . GLN A 1 79 ? 35.512 0.421 -32.398 1.00 58.88 79 GLN A O 1
ATOM 640 N N . PHE A 1 80 ? 33.728 -0.920 -32.301 1.00 58.12 80 PHE A N 1
ATOM 641 C CA . PHE A 1 80 ? 33.265 -0.467 -30.974 1.00 58.12 80 PHE A CA 1
ATOM 642 C C . PHE A 1 80 ? 33.598 -1.435 -29.824 1.00 58.12 80 PHE A C 1
ATOM 644 O O . PHE A 1 80 ? 33.146 -1.233 -28.698 1.00 58.12 80 PHE A O 1
ATOM 651 N N . ARG A 1 81 ? 34.360 -2.509 -30.079 1.00 56.72 81 ARG A N 1
ATOM 652 C CA . ARG A 1 81 ? 34.705 -3.506 -29.047 1.00 56.72 81 ARG A CA 1
ATOM 653 C C . ARG A 1 81 ? 35.730 -3.018 -28.018 1.00 56.72 81 ARG A C 1
ATOM 655 O O . ARG A 1 81 ? 35.857 -3.650 -26.974 1.00 56.72 81 ARG A O 1
ATOM 662 N N . GLU A 1 82 ? 36.400 -1.897 -28.268 1.00 59.47 82 GLU A N 1
ATOM 663 C CA . GLU A 1 82 ? 37.239 -1.218 -27.279 1.00 59.47 82 GLU A CA 1
ATOM 664 C C . GLU A 1 82 ? 36.470 -0.067 -26.631 1.00 59.47 82 GLU A C 1
ATOM 666 O O . GLU A 1 82 ? 36.634 1.100 -26.977 1.00 59.47 82 GLU A O 1
ATOM 671 N N . MET A 1 83 ? 35.597 -0.385 -25.677 1.00 56.81 83 MET A N 1
ATOM 672 C CA . MET A 1 83 ? 35.129 0.625 -24.735 1.00 56.81 83 MET A CA 1
ATOM 673 C C . MET A 1 83 ? 34.969 0.016 -23.342 1.00 56.81 83 MET A C 1
ATOM 675 O O . MET A 1 83 ? 34.334 -1.035 -23.204 1.00 56.81 83 MET A O 1
ATOM 679 N N . PRO A 1 84 ? 35.538 0.636 -22.293 1.00 50.69 84 PRO A N 1
ATOM 680 C CA . PRO A 1 84 ? 35.375 0.143 -20.941 1.00 50.69 84 PRO A CA 1
ATOM 681 C C . PRO A 1 84 ? 33.918 0.324 -20.498 1.00 50.69 84 PRO A C 1
ATOM 683 O O . PRO A 1 84 ?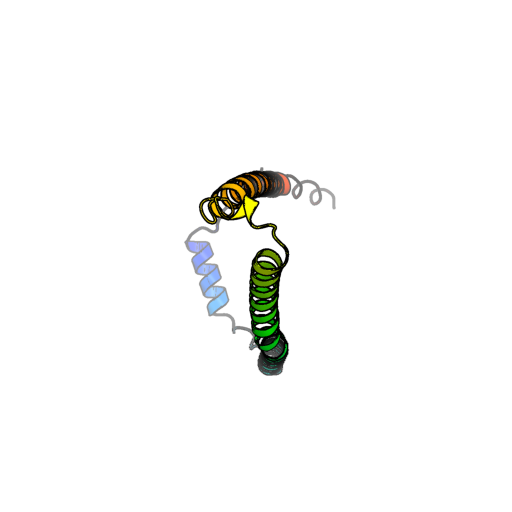 33.408 1.432 -20.368 1.00 50.69 84 PRO A O 1
ATOM 686 N N . SER A 1 85 ? 33.260 -0.818 -20.306 1.00 57.41 85 SER A N 1
ATOM 687 C CA . SER A 1 85 ? 32.406 -1.167 -19.166 1.00 57.41 85 SER A CA 1
ATOM 688 C C . SER A 1 85 ? 31.599 -0.034 -18.506 1.00 57.41 85 SER A C 1
ATOM 690 O O . SER A 1 85 ? 32.129 0.749 -17.726 1.00 57.41 85 SER A O 1
ATOM 692 N N . VAL A 1 86 ? 30.283 -0.031 -18.760 1.00 56.81 86 VAL A N 1
ATOM 693 C CA . VAL A 1 86 ? 29.186 0.262 -17.804 1.00 56.81 86 VAL A CA 1
ATOM 694 C C . VAL A 1 86 ? 29.505 1.170 -16.595 1.00 56.81 86 VAL A C 1
ATOM 696 O O . VAL A 1 86 ? 29.238 0.811 -15.455 1.00 56.81 86 VAL A O 1
ATOM 699 N N . ALA A 1 87 ? 29.978 2.393 -16.824 1.00 53.44 87 ALA A N 1
ATOM 700 C CA . ALA A 1 87 ? 30.180 3.399 -15.775 1.00 53.44 87 ALA A CA 1
ATOM 701 C C . ALA A 1 87 ? 29.415 4.693 -16.099 1.00 53.44 87 ALA A C 1
ATOM 703 O O . ALA A 1 87 ? 29.997 5.740 -16.353 1.00 53.44 87 ALA A O 1
ATOM 704 N N . SER A 1 88 ? 28.082 4.632 -16.165 1.00 54.72 88 SER A N 1
ATOM 705 C CA . SER A 1 88 ? 27.259 5.854 -16.325 1.00 54.72 88 SER A CA 1
ATOM 706 C C . SER A 1 88 ? 25.854 5.778 -15.735 1.00 54.72 88 SER A C 1
ATOM 708 O O . SER A 1 88 ? 25.170 6.794 -15.672 1.00 54.72 88 SER A O 1
ATOM 710 N N . LYS A 1 89 ? 25.389 4.618 -15.249 1.00 54.69 89 LYS A N 1
ATOM 711 C CA . LYS A 1 89 ? 24.060 4.558 -14.617 1.00 54.69 89 LYS A CA 1
ATOM 712 C C . LYS A 1 89 ? 24.049 5.136 -13.199 1.00 54.69 89 LYS A C 1
ATOM 714 O O . LYS A 1 89 ? 23.076 5.796 -12.858 1.00 54.69 89 LYS A O 1
ATOM 719 N N . GLU A 1 90 ? 25.115 4.974 -12.412 1.00 54.88 90 GLU A N 1
ATOM 720 C CA . GLU A 1 90 ? 25.163 5.499 -11.035 1.00 54.88 90 GLU A CA 1
ATOM 721 C C . GLU A 1 90 ? 25.347 7.023 -10.970 1.00 54.88 90 GLU A C 1
ATOM 723 O O . GLU A 1 90 ? 24.661 7.680 -10.191 1.00 54.88 90 GLU A O 1
ATOM 728 N N . GLN A 1 91 ? 26.192 7.610 -11.827 1.00 54.97 91 GLN A N 1
ATOM 729 C CA . GLN A 1 91 ? 26.431 9.063 -11.841 1.00 54.97 91 GLN A CA 1
ATOM 730 C C . GLN A 1 91 ? 25.242 9.863 -12.402 1.00 54.97 91 GLN A C 1
ATOM 732 O O . GLN A 1 91 ? 24.894 10.910 -11.866 1.00 54.97 91 GLN A O 1
ATOM 737 N N . ILE A 1 92 ? 24.548 9.351 -13.426 1.00 57.38 92 ILE A N 1
ATOM 738 C CA . ILE A 1 92 ? 23.353 10.020 -13.974 1.00 57.38 92 ILE A CA 1
ATOM 739 C C . ILE A 1 92 ? 22.159 9.884 -13.008 1.00 57.38 92 ILE A C 1
ATOM 741 O O . ILE A 1 92 ? 21.332 10.796 -12.883 1.00 57.38 92 ILE A O 1
ATOM 745 N N . GLN A 1 93 ? 22.055 8.758 -12.292 1.00 59.84 93 GLN A N 1
ATOM 746 C CA . GLN A 1 93 ? 20.966 8.517 -11.344 1.00 59.84 93 GLN A CA 1
ATOM 747 C C . GLN A 1 93 ? 21.129 9.309 -10.043 1.00 59.84 93 GLN A C 1
ATOM 749 O O . GLN A 1 93 ? 20.121 9.801 -9.536 1.00 59.84 93 GLN A O 1
ATOM 754 N N . SER A 1 94 ? 22.352 9.485 -9.531 1.00 61.81 94 SER A N 1
ATOM 755 C CA . SER A 1 94 ? 22.609 10.286 -8.328 1.00 61.81 94 SER A CA 1
ATOM 756 C C . SER A 1 94 ? 22.298 11.767 -8.552 1.00 61.81 94 SER A C 1
ATOM 758 O O . SER A 1 94 ? 21.590 12.359 -7.743 1.00 61.81 94 SER A O 1
ATOM 760 N N . GLU A 1 95 ? 22.695 12.350 -9.688 1.00 66.69 95 GLU A N 1
ATOM 761 C CA . GLU A 1 95 ? 22.340 13.736 -10.018 1.00 66.69 95 GLU A CA 1
ATOM 762 C C . GLU A 1 95 ? 20.828 13.930 -10.178 1.00 66.69 95 GLU A C 1
ATOM 764 O O . GLU A 1 95 ? 20.256 14.904 -9.682 1.00 66.69 95 GLU A O 1
ATOM 769 N N . THR A 1 96 ? 20.157 12.986 -10.845 1.00 71.50 96 THR A N 1
ATOM 770 C CA . THR A 1 96 ? 18.699 13.030 -11.024 1.00 71.50 96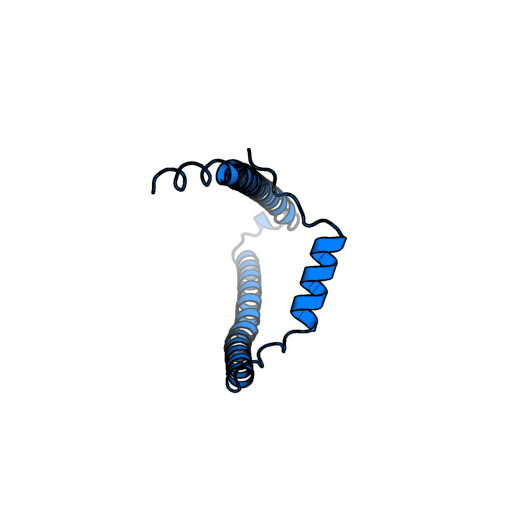 THR A CA 1
ATOM 771 C C . THR A 1 96 ? 17.972 12.856 -9.686 1.00 71.50 96 THR A C 1
ATOM 773 O O . THR A 1 96 ? 16.942 13.490 -9.447 1.00 71.50 96 THR A O 1
ATOM 776 N N . PHE A 1 97 ? 18.501 12.014 -8.796 1.00 79.19 97 PHE A N 1
ATOM 777 C CA . PHE A 1 97 ? 17.952 11.776 -7.465 1.00 79.19 97 PHE A CA 1
ATOM 778 C C . PHE A 1 97 ? 18.138 12.987 -6.547 1.00 79.19 97 PHE A C 1
ATOM 780 O O . PHE A 1 97 ? 17.163 13.411 -5.933 1.00 79.19 97 PHE A O 1
ATOM 787 N N . SER A 1 98 ? 19.325 13.597 -6.519 1.00 81.75 98 SER A N 1
ATOM 788 C CA . SER A 1 98 ? 19.613 14.797 -5.724 1.00 81.75 98 SER A CA 1
ATOM 789 C C . SER A 1 98 ? 18.734 15.976 -6.141 1.00 81.75 98 SER A C 1
ATOM 791 O O . SER A 1 98 ? 18.071 16.569 -5.293 1.00 81.75 98 SER A O 1
ATOM 793 N N . LYS A 1 99 ? 18.601 16.236 -7.451 1.00 81.44 99 LYS A N 1
ATOM 794 C CA . LYS A 1 99 ? 17.697 17.277 -7.981 1.00 81.44 99 LYS A CA 1
ATOM 795 C C . LYS A 1 99 ? 16.230 17.000 -7.625 1.00 81.44 99 LYS A C 1
ATOM 797 O O . LYS A 1 99 ? 15.458 17.909 -7.323 1.00 81.44 99 LYS A O 1
ATOM 802 N N . LYS A 1 100 ? 15.814 15.728 -7.631 1.00 81.31 100 LYS A N 1
ATOM 803 C CA . LYS A 1 100 ? 14.451 15.323 -7.245 1.00 81.31 100 LYS A CA 1
ATOM 804 C C . LYS A 1 100 ? 14.213 15.435 -5.737 1.00 81.31 100 LYS A C 1
ATOM 806 O O . LYS A 1 100 ? 13.097 15.761 -5.333 1.00 81.31 100 LYS A O 1
ATOM 811 N N . LEU A 1 101 ? 15.231 15.166 -4.923 1.00 85.38 101 LEU A N 1
ATOM 812 C CA . LEU A 1 101 ? 15.180 15.285 -3.470 1.00 85.38 101 LEU A CA 1
ATOM 813 C C . LEU A 1 101 ? 15.099 16.754 -3.048 1.00 85.38 101 LEU A C 1
ATOM 815 O O . LEU A 1 101 ? 14.263 17.094 -2.218 1.00 85.38 101 LEU A O 1
ATOM 819 N N . GLU A 1 102 ? 15.871 17.628 -3.691 1.00 83.75 102 GLU A N 1
ATOM 820 C CA . GLU A 1 102 ? 15.837 19.077 -3.479 1.00 83.75 102 GLU A CA 1
ATOM 821 C C . GLU A 1 102 ? 14.456 19.666 -3.803 1.00 83.75 102 GLU A C 1
ATOM 823 O O . GLU A 1 102 ? 13.843 20.335 -2.969 1.00 83.75 102 GLU A O 1
ATOM 828 N N . ASN A 1 103 ? 13.892 19.317 -4.966 1.00 84.06 103 ASN A N 1
ATOM 829 C CA . ASN A 1 103 ? 12.549 19.753 -5.352 1.00 84.06 103 ASN A CA 1
ATOM 830 C C . ASN A 1 103 ? 11.465 19.278 -4.372 1.00 84.06 103 ASN A C 1
ATOM 832 O O . ASN A 1 103 ? 10.515 20.012 -4.097 1.00 84.06 103 ASN A O 1
ATOM 836 N N . ARG A 1 104 ? 11.593 18.062 -3.819 1.00 84.38 104 ARG A N 1
ATOM 837 C CA . ARG A 1 104 ? 10.653 17.558 -2.805 1.00 84.38 104 ARG A CA 1
ATOM 838 C C . ARG A 1 104 ? 10.857 18.203 -1.440 1.00 84.38 104 ARG A C 1
ATOM 840 O O . ARG A 1 104 ? 9.865 18.503 -0.787 1.00 84.38 104 ARG A O 1
ATOM 847 N N . SER A 1 105 ? 12.097 18.457 -1.035 1.00 87.50 105 SER A N 1
ATOM 848 C CA . SER A 1 105 ? 12.421 19.158 0.211 1.00 87.50 105 SER A CA 1
ATOM 849 C C . SER A 1 105 ? 11.813 20.561 0.224 1.00 87.50 105 SER A C 1
ATOM 851 O O . SER A 1 105 ? 11.108 20.927 1.161 1.00 87.50 105 SER A O 1
ATOM 853 N N . ASN A 1 106 ? 11.980 21.301 -0.875 1.00 85.00 106 ASN A N 1
ATOM 854 C CA . ASN A 1 106 ? 11.430 22.649 -1.031 1.00 85.00 106 ASN A CA 1
ATOM 855 C C . ASN A 1 106 ? 9.892 22.673 -1.084 1.00 85.00 106 ASN A C 1
ATOM 857 O O . ASN A 1 106 ? 9.271 23.661 -0.698 1.00 85.00 106 ASN A O 1
ATOM 861 N N . LEU A 1 107 ? 9.257 21.597 -1.558 1.00 88.50 107 LEU A N 1
ATOM 862 C CA . LEU A 1 107 ? 7.799 21.455 -1.526 1.00 88.50 107 LEU A CA 1
ATOM 863 C C . LEU A 1 107 ? 7.294 21.177 -0.102 1.00 88.50 107 LEU A C 1
ATOM 865 O O . LEU A 1 107 ? 6.293 21.747 0.325 1.00 88.50 107 LEU A O 1
ATOM 869 N N . ILE A 1 108 ? 7.988 20.305 0.632 1.00 88.94 108 ILE A N 1
ATOM 870 C CA . ILE A 1 108 ? 7.627 19.925 2.002 1.00 88.94 108 ILE A CA 1
ATOM 871 C C . ILE A 1 108 ? 7.824 21.104 2.956 1.00 88.94 108 ILE A C 1
ATOM 873 O O . ILE A 1 108 ? 6.954 21.354 3.786 1.00 88.94 108 ILE A O 1
ATOM 877 N N . SER A 1 109 ? 8.913 21.864 2.811 1.00 89.94 109 SER A N 1
ATOM 878 C CA . SER A 1 109 ? 9.160 23.056 3.628 1.00 89.94 109 SER A CA 1
ATOM 879 C C . SER A 1 109 ? 8.079 24.117 3.424 1.00 89.94 109 SER A C 1
ATOM 881 O O . SER A 1 109 ? 7.562 24.646 4.403 1.00 89.94 109 SER A O 1
ATOM 883 N N . LYS A 1 110 ? 7.652 24.362 2.177 1.00 87.88 110 LYS A N 1
ATOM 884 C CA . LYS A 1 110 ? 6.509 25.240 1.880 1.00 87.88 110 LYS A CA 1
ATOM 885 C C . LYS A 1 110 ? 5.210 24.716 2.482 1.00 87.88 110 LYS A C 1
ATOM 887 O O . LYS A 1 110 ? 4.505 25.480 3.121 1.00 87.88 110 LYS A O 1
ATOM 892 N N . GLY A 1 111 ? 4.926 23.419 2.355 1.00 90.19 111 GLY A N 1
ATOM 893 C CA . GLY A 1 111 ? 3.737 22.812 2.959 1.00 90.19 111 GLY A CA 1
ATOM 894 C C . GLY A 1 111 ? 3.710 22.919 4.488 1.00 90.19 111 GLY A C 1
ATOM 895 O O . GLY A 1 111 ? 2.655 23.173 5.061 1.00 90.19 111 GLY A O 1
ATOM 896 N N . LEU A 1 112 ? 4.863 22.777 5.149 1.00 89.62 112 LEU A N 1
ATOM 897 C CA . LEU A 1 112 ? 5.011 22.964 6.597 1.00 89.62 112 LEU A CA 1
ATOM 898 C C . LEU A 1 112 ? 4.861 24.428 7.011 1.00 89.62 112 LEU A C 1
ATOM 900 O O . LEU A 1 112 ? 4.213 24.698 8.016 1.00 89.62 112 LEU A O 1
ATOM 904 N N . LEU A 1 113 ? 5.418 25.367 6.245 1.00 86.44 113 LEU A N 1
ATOM 905 C CA . LEU A 1 113 ? 5.259 26.800 6.498 1.00 86.44 113 LEU A CA 1
ATOM 906 C C . LEU A 1 113 ? 3.818 27.257 6.268 1.00 86.44 113 LEU A C 1
ATOM 908 O O . LEU A 1 113 ? 3.277 27.976 7.097 1.00 86.44 113 LEU A O 1
ATOM 912 N N . ASP A 1 114 ? 3.168 26.789 5.205 1.00 87.56 114 ASP A N 1
ATOM 913 C CA . ASP A 1 114 ? 1.759 27.073 4.932 1.00 87.56 114 ASP A CA 1
ATOM 914 C C . ASP A 1 114 ? 0.857 26.449 5.994 1.00 87.56 114 ASP A C 1
ATOM 916 O O . ASP A 1 114 ? -0.108 27.074 6.425 1.00 87.56 114 ASP A O 1
ATOM 920 N N . PHE A 1 115 ? 1.169 25.235 6.457 1.00 86.62 115 PHE A N 1
ATOM 921 C CA . PHE A 1 115 ? 0.454 24.615 7.568 1.00 86.62 115 PHE A CA 1
ATOM 922 C C . PHE A 1 115 ? 0.676 25.382 8.871 1.00 86.62 115 PHE A C 1
ATOM 924 O O . PHE A 1 115 ? -0.297 25.662 9.558 1.00 86.62 115 PHE A O 1
ATOM 931 N N . SER A 1 116 ? 1.914 25.777 9.177 1.00 82.00 116 SER A N 1
ATOM 932 C CA . SER A 1 116 ? 2.251 26.595 10.345 1.00 82.00 116 SER A CA 1
ATOM 933 C C . SER A 1 116 ? 1.492 27.921 10.313 1.00 82.00 116 SER A C 1
ATOM 935 O O . SER A 1 116 ? 0.724 28.215 11.221 1.00 82.00 116 SER A O 1
ATOM 937 N N . ASN A 1 117 ? 1.577 28.661 9.207 1.00 80.75 117 ASN A N 1
ATOM 938 C CA . ASN A 1 117 ? 0.872 29.926 9.017 1.00 80.75 117 ASN A CA 1
ATOM 939 C C . ASN A 1 117 ? -0.654 29.756 9.041 1.00 80.75 117 ASN A C 1
ATOM 941 O O . ASN A 1 117 ? -1.360 30.625 9.540 1.00 80.75 117 ASN A O 1
ATOM 945 N N . LYS A 1 118 ? -1.191 28.639 8.539 1.00 82.50 118 LYS A N 1
ATOM 946 C CA . LYS A 1 118 ? -2.633 28.345 8.552 1.00 82.50 118 LYS A CA 1
ATOM 947 C C . LYS A 1 118 ? -3.138 27.867 9.910 1.00 82.50 118 LYS A C 1
ATOM 949 O O . LYS A 1 118 ? -4.296 28.117 10.227 1.00 82.50 118 LYS A O 1
ATOM 954 N N . VAL A 1 119 ? -2.323 27.160 10.685 1.00 74.50 119 VAL A N 1
ATOM 955 C CA . VAL A 1 119 ? -2.653 26.727 12.050 1.00 74.50 119 VAL A CA 1
ATOM 956 C C . VAL A 1 119 ? -2.555 27.909 13.006 1.00 74.50 119 VAL A C 1
ATOM 958 O O . VAL A 1 119 ? -3.484 28.116 13.776 1.00 74.50 119 VAL A O 1
ATOM 961 N N . ILE A 1 120 ? -1.515 28.735 12.877 1.00 63.75 120 ILE A N 1
ATOM 962 C CA . ILE A 1 120 ? -1.348 29.975 13.644 1.00 63.75 120 ILE A CA 1
ATOM 963 C C . ILE A 1 120 ? -2.428 30.999 13.244 1.00 63.75 120 ILE A C 1
ATOM 965 O O . ILE A 1 120 ? -3.079 31.579 14.104 1.00 63.75 120 ILE A O 1
ATOM 969 N N . GLY A 1 121 ? -2.709 31.164 11.946 1.00 58.84 121 GLY A N 1
ATOM 970 C CA . GLY A 1 121 ? -3.708 32.119 11.447 1.00 58.84 121 GLY A CA 1
ATOM 971 C C . GLY A 1 121 ? -5.172 31.701 11.637 1.00 58.84 121 GLY A C 1
ATOM 972 O O . GLY A 1 121 ? -6.063 32.545 11.574 1.00 58.84 121 GLY A O 1
ATOM 973 N N . LYS A 1 122 ? -5.466 30.416 11.888 1.00 54.44 122 LYS A N 1
ATOM 974 C CA . LYS A 1 122 ? -6.833 29.960 12.208 1.00 54.44 122 LYS A CA 1
ATOM 975 C C . LYS A 1 122 ? -7.252 30.232 13.652 1.00 54.44 122 LYS A C 1
ATOM 977 O O . LYS A 1 122 ? -8.436 30.091 13.949 1.00 54.44 122 LYS A O 1
ATOM 982 N N . GLU A 1 123 ? -6.331 30.636 14.522 1.00 53.16 123 GLU A N 1
ATOM 983 C CA . GLU A 1 123 ? -6.651 30.996 15.909 1.00 53.16 123 GLU A CA 1
ATOM 984 C C . GLU A 1 123 ? -7.180 32.437 16.048 1.00 53.16 123 GLU A C 1
ATOM 986 O O . GLU A 1 123 ? -7.748 32.773 17.085 1.00 53.16 123 GLU A O 1
ATOM 991 N N . GLU A 1 124 ? -7.085 33.279 15.008 1.00 51.09 124 GLU A N 1
ATOM 992 C CA . GLU A 1 124 ? -7.500 34.691 15.098 1.00 51.09 124 GLU A CA 1
ATOM 993 C C . GLU A 1 124 ? -8.933 34.999 14.616 1.00 51.09 124 GLU A C 1
ATOM 995 O O . GLU A 1 124 ? -9.444 36.073 14.912 1.00 51.09 124 GLU A O 1
ATOM 1000 N N . TYR A 1 125 ? -9.648 34.070 13.964 1.00 48.16 125 TYR A N 1
ATOM 1001 C CA . TYR A 1 125 ? -10.969 34.358 13.358 1.00 48.16 125 TYR A CA 1
ATOM 1002 C C . TYR A 1 125 ? -12.171 33.663 14.011 1.00 48.16 125 TYR A C 1
ATOM 1004 O O . TYR A 1 125 ? -13.247 33.607 13.417 1.00 48.16 125 TYR A O 1
ATOM 1012 N N . LYS A 1 126 ? -12.032 33.136 15.233 1.00 46.69 126 LYS A N 1
ATOM 1013 C CA . LYS A 1 126 ? -13.167 32.555 15.973 1.00 46.69 126 LYS A CA 1
ATOM 1014 C C . LYS A 1 126 ? -13.508 33.317 17.257 1.00 46.69 126 LYS A C 1
ATOM 1016 O O . LYS A 1 126 ? -13.893 32.694 18.235 1.00 46.69 126 LYS A O 1
ATOM 1021 N N . TYR A 1 127 ? -13.375 34.648 17.245 1.00 46.91 127 TYR A N 1
ATOM 1022 C CA . TYR A 1 127 ? -13.781 35.508 18.372 1.00 46.91 127 TYR A CA 1
ATOM 1023 C C . TYR A 1 127 ? -14.597 36.752 17.994 1.00 46.91 127 TYR A C 1
ATOM 1025 O O . TYR A 1 127 ? -14.961 37.518 18.879 1.00 46.91 127 TYR A O 1
ATOM 1033 N N . GLU A 1 128 ? -14.952 36.935 16.720 1.00 52.12 128 GLU A N 1
ATOM 1034 C CA . GLU A 1 128 ? -15.723 38.114 16.282 1.00 52.12 128 GLU A CA 1
ATOM 1035 C C . GLU A 1 128 ? -17.210 37.820 15.983 1.00 52.12 128 GLU A C 1
ATOM 1037 O O . GLU A 1 128 ? -18.005 38.747 15.935 1.00 52.12 128 GLU A O 1
ATOM 1042 N N . THR A 1 129 ? -17.649 36.560 15.846 1.00 48.62 129 THR A N 1
ATOM 1043 C CA . THR A 1 129 ? -19.036 36.233 15.415 1.00 48.62 129 THR A CA 1
ATOM 1044 C C . THR A 1 129 ? -19.993 35.721 16.498 1.00 48.62 129 THR A C 1
ATOM 1046 O O . THR A 1 129 ? -21.064 35.228 16.159 1.00 48.62 129 THR A O 1
ATOM 1049 N N . GLU A 1 130 ? -19.660 35.839 17.786 1.00 49.28 130 GLU A N 1
ATOM 1050 C CA . GLU A 1 130 ? -20.593 35.489 18.883 1.00 49.28 130 GLU A CA 1
ATOM 1051 C C . GLU A 1 130 ? -20.897 36.640 19.857 1.00 49.28 130 GLU A C 1
ATOM 1053 O O . GLU A 1 130 ? -21.606 36.439 20.836 1.00 49.28 130 GLU A O 1
ATOM 1058 N N . LYS A 1 131 ? -20.435 37.870 19.581 1.00 46.88 131 LYS A N 1
ATOM 1059 C CA . LYS A 1 131 ? -20.853 39.059 20.353 1.00 46.88 131 LYS A CA 1
ATOM 1060 C C . LYS A 1 131 ? -22.073 39.793 19.791 1.00 46.88 131 LYS A C 1
ATOM 1062 O O . LYS A 1 131 ? -22.474 40.801 20.362 1.00 46.88 131 LYS A O 1
ATOM 1067 N N . GLU A 1 132 ? -22.686 39.295 18.720 1.00 47.12 132 GLU A N 1
ATOM 1068 C CA . GLU A 1 132 ? -23.866 39.922 18.119 1.00 47.12 132 GLU A CA 1
ATOM 1069 C C . GLU A 1 132 ? -24.971 38.887 17.845 1.00 47.12 132 GLU A C 1
ATOM 1071 O O . GLU A 1 132 ? -25.315 38.593 16.700 1.00 47.12 132 GLU A O 1
ATOM 1076 N N . LYS A 1 133 ? -25.513 38.288 18.913 1.00 39.16 133 LYS A N 1
ATOM 1077 C CA . LYS A 1 133 ? -26.897 37.795 18.945 1.00 39.16 133 LYS A CA 1
ATOM 1078 C C . LYS A 1 133 ? -27.419 37.610 20.361 1.00 39.16 133 LYS A C 1
ATOM 1080 O O . LYS A 1 133 ? -26.673 37.049 21.188 1.00 39.16 133 LYS A O 1
#

pLDDT: mean 75.48, std 15.76, range [39.16, 95.44]

Sequence (133 aa):
MNEKEYLNDEELMQLIRDVEEHEMIQAPFYMKHEILQRVRKENVVRSAHSAKIQFLTFSFKVALATAAAVAVLLLAPAQFREMPSVASKEQIQSETFSKKLENRSNLISKGLLDFSNKVIGKEEYKYETEKEK